Protein AF-A0A4U9WAD1-F1 (afdb_monomer)

Sequence (64 aa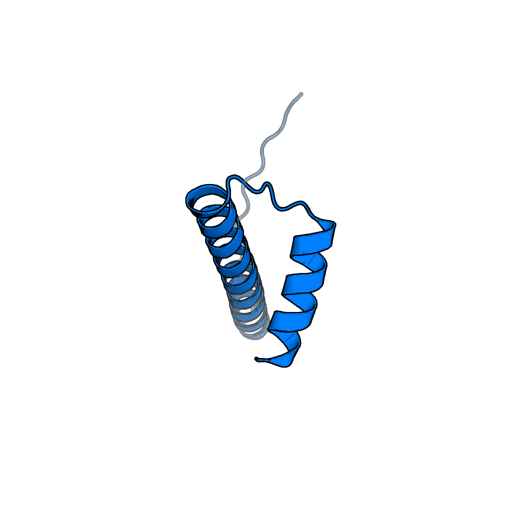):
MKRAYKYRFYPTQDQIEFLAHTFGCVRFVYNSVLRWRTDAYRERQEKIGYIQANARLTALKKRA

pLDDT: mean 94.83, std 5.64, range [68.25, 98.44]

Radius of gyration: 17.33 Å; Cα contacts (8 Å, |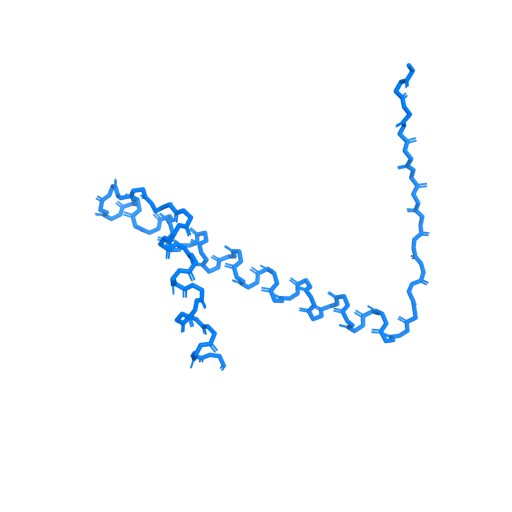Δi|>4): 15; chains: 1; bounding box: 45×34×38 Å

Mean predicted aligned error: 4.31 Å

Nearest PDB structures (foldseek):
  5vfp-assembly1_k  TM=8.381E-01  e=6.573E+00  Homo sapiens
  2owy-assembly1_B  TM=8.398E-01  e=9.982E+00  Pseudomonas aeruginosa PAO1

Foldseek 3Di:
DDDDDDDDDDDDPVVVVVVVVVVVVVVVLVVVLVVVQVCCCVPPVDHDDDVNSVVVVVVVVVVD

Organism: Serratia fonticola (NCBI:txid47917)

Structure (mmCIF, N/CA/C/O backbone):
data_AF-A0A4U9WAD1-F1
#
_entry.id   AF-A0A4U9WAD1-F1
#
loop_
_atom_site.group_PDB
_atom_site.id
_atom_site.type_symbol
_atom_site.label_atom_id
_atom_site.label_alt_id
_atom_site.label_comp_id
_atom_site.label_asym_id
_atom_site.label_entity_id
_atom_site.label_seq_id
_atom_site.pdbx_PDB_ins_code
_atom_site.Cartn_x
_atom_site.Cartn_y
_atom_site.Cartn_z
_atom_site.occupancy
_atom_site.B_iso_or_equiv
_atom_site.auth_seq_id
_atom_site.auth_comp_id
_atom_site.auth_asym_id
_atom_site.auth_atom_id
_atom_site.pdbx_PDB_model_num
ATOM 1 N N . MET A 1 1 ? 23.027 19.242 7.349 1.00 73.12 1 MET A N 1
ATOM 2 C CA . MET A 1 1 ? 22.647 19.764 6.016 1.00 73.12 1 MET A CA 1
ATOM 3 C C . MET A 1 1 ? 21.510 18.900 5.468 1.00 73.12 1 MET A C 1
ATOM 5 O O . MET A 1 1 ? 21.724 17.705 5.311 1.00 73.12 1 MET A O 1
ATOM 9 N N . LYS A 1 2 ? 20.296 19.432 5.258 1.00 77.75 2 LYS A N 1
ATOM 10 C CA . LYS A 1 2 ? 19.185 18.661 4.660 1.00 77.75 2 LYS A CA 1
ATOM 11 C C . LYS A 1 2 ? 19.231 18.837 3.140 1.00 77.75 2 LYS A C 1
ATOM 13 O O . LYS A 1 2 ? 19.264 19.970 2.672 1.00 77.75 2 LYS A O 1
ATOM 18 N N . ARG A 1 3 ? 19.275 17.738 2.385 1.00 85.44 3 ARG A N 1
ATOM 19 C CA . ARG A 1 3 ? 19.239 17.738 0.913 1.00 85.44 3 ARG A CA 1
ATOM 20 C C . ARG A 1 3 ? 17.897 17.185 0.448 1.00 85.44 3 ARG A C 1
ATOM 22 O O . ARG A 1 3 ? 17.443 16.176 0.979 1.00 85.44 3 ARG A O 1
ATOM 29 N N . ALA A 1 4 ? 17.293 17.839 -0.536 1.00 91.19 4 ALA A N 1
ATOM 30 C CA . ALA A 1 4 ? 16.143 17.321 -1.263 1.00 91.19 4 ALA A CA 1
ATOM 31 C C . ALA A 1 4 ? 16.599 16.925 -2.669 1.00 91.19 4 ALA A C 1
ATOM 33 O O . ALA A 1 4 ? 17.411 17.623 -3.275 1.00 91.19 4 ALA A O 1
ATOM 34 N N . TYR A 1 5 ? 16.079 15.811 -3.174 1.00 91.19 5 TYR A N 1
ATOM 35 C CA . TYR A 1 5 ? 16.409 15.305 -4.500 1.00 91.19 5 TYR A CA 1
ATOM 36 C C . TYR A 1 5 ? 15.154 15.232 -5.358 1.00 91.19 5 TYR A C 1
ATOM 38 O O . TYR A 1 5 ? 14.083 14.857 -4.880 1.00 91.19 5 TYR A O 1
ATOM 46 N N . LYS A 1 6 ? 15.306 15.569 -6.638 1.00 94.56 6 LYS A N 1
ATOM 47 C CA . LYS A 1 6 ? 14.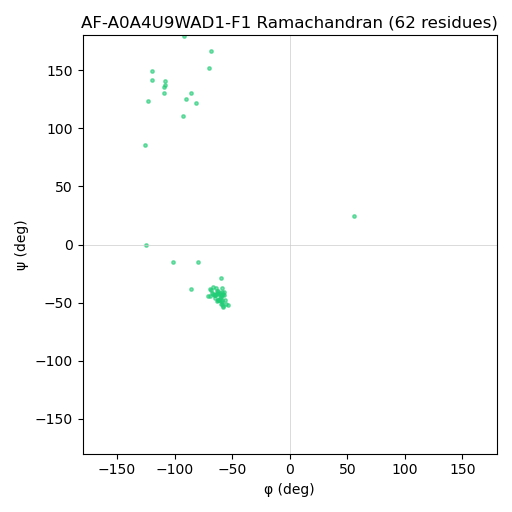269 15.427 -7.655 1.00 94.56 6 LYS A CA 1
ATOM 48 C C . LYS A 1 6 ? 14.824 14.560 -8.772 1.00 94.56 6 LYS A C 1
ATOM 50 O O . LYS A 1 6 ? 15.843 14.902 -9.361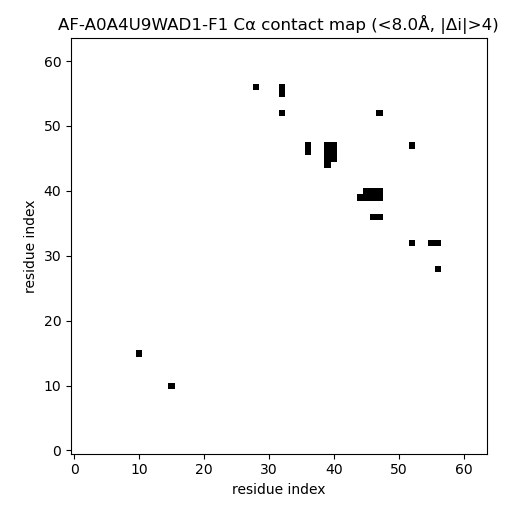 1.00 94.56 6 LYS A O 1
ATOM 55 N N . TYR A 1 7 ? 14.130 13.472 -9.069 1.00 92.56 7 TYR A N 1
ATOM 56 C CA . TYR A 1 7 ? 14.497 12.553 -10.139 1.00 92.56 7 TYR A CA 1
ATOM 57 C C . TYR A 1 7 ? 13.375 12.472 -11.163 1.00 92.56 7 TYR A C 1
ATOM 59 O O . TYR A 1 7 ? 12.198 12.625 -10.829 1.00 92.56 7 TYR A O 1
ATOM 67 N N . ARG A 1 8 ? 13.755 12.231 -12.416 1.00 95.00 8 ARG A N 1
ATOM 68 C CA . ARG A 1 8 ? 12.832 11.856 -13.482 1.00 95.00 8 ARG A CA 1
ATOM 69 C C . ARG A 1 8 ? 13.083 10.394 -13.815 1.00 95.00 8 ARG A C 1
ATOM 71 O O . ARG A 1 8 ? 14.229 9.995 -13.992 1.00 95.00 8 ARG A O 1
ATOM 78 N N . PHE A 1 9 ? 12.011 9.621 -13.864 1.00 91.62 9 PHE A N 1
ATOM 79 C CA . PHE A 1 9 ? 12.051 8.190 -14.119 1.00 91.62 9 PHE A CA 1
ATOM 80 C C . PHE A 1 9 ? 11.507 7.899 -15.520 1.00 91.62 9 PHE A C 1
ATOM 82 O O . PHE A 1 9 ? 10.502 8.491 -15.916 1.00 91.62 9 PHE A O 1
ATOM 89 N N . TYR A 1 10 ? 12.180 7.011 -16.250 1.00 96.00 10 TYR A N 1
ATOM 90 C CA . TYR A 1 10 ? 11.819 6.586 -17.603 1.00 96.00 10 TYR A CA 1
ATOM 91 C C . TYR A 1 10 ? 11.713 5.057 -17.625 1.00 96.00 10 TYR A C 1
ATOM 93 O O . TYR A 1 10 ? 12.716 4.386 -17.874 1.00 96.00 10 TYR A O 1
ATOM 101 N N . PRO A 1 11 ? 10.544 4.501 -17.269 1.00 96.19 11 PRO A N 1
ATOM 102 C CA . PRO A 1 11 ? 10.368 3.059 -17.200 1.00 96.19 11 PRO A CA 1
ATOM 103 C C . PRO A 1 11 ? 10.366 2.394 -18.576 1.00 96.19 11 PRO A C 1
ATOM 105 O O . PRO A 1 11 ? 9.928 2.988 -19.561 1.00 96.19 11 PRO A O 1
ATOM 108 N N . THR A 1 12 ? 10.785 1.130 -18.619 1.00 98.44 12 THR A N 1
ATOM 109 C CA . THR A 1 12 ? 10.490 0.235 -19.748 1.00 98.44 12 THR A CA 1
ATOM 110 C C . THR A 1 12 ? 8.998 -0.105 -19.792 1.00 98.44 12 THR A C 1
ATOM 112 O O . THR A 1 12 ? 8.276 0.108 -18.816 1.00 98.44 12 THR A O 1
ATOM 115 N N . GLN A 1 13 ? 8.528 -0.676 -20.902 1.00 98.06 13 GLN A N 1
ATOM 116 C CA . GLN A 1 13 ? 7.127 -1.084 -21.042 1.00 98.06 13 GLN A CA 1
ATOM 117 C C . GLN A 1 13 ? 6.690 -2.051 -19.923 1.00 98.06 13 GLN A C 1
ATOM 119 O O . GLN A 1 13 ? 5.714 -1.777 -19.227 1.00 98.06 13 GLN A O 1
ATOM 124 N N . ASP A 1 14 ? 7.485 -3.087 -19.642 1.00 98.19 14 ASP A N 1
ATOM 125 C CA . ASP A 1 14 ? 7.218 -4.039 -18.552 1.00 98.19 14 ASP A CA 1
ATOM 126 C C . ASP A 1 14 ? 7.142 -3.355 -17.177 1.00 98.19 14 ASP A C 1
ATOM 128 O O . ASP A 1 14 ? 6.320 -3.703 -16.327 1.00 98.19 14 ASP A O 1
ATOM 132 N N . GLN A 1 15 ? 7.985 -2.343 -16.939 1.00 97.94 15 GLN A N 1
ATOM 133 C CA . GLN A 1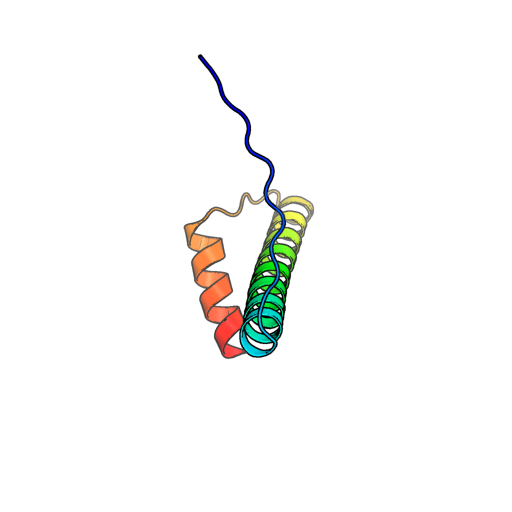 15 ? 7.958 -1.576 -15.694 1.00 97.94 15 GLN A CA 1
ATOM 134 C C . GLN A 1 15 ? 6.696 -0.716 -15.585 1.00 97.94 15 GLN A C 1
ATOM 136 O O . GLN A 1 15 ? 6.144 -0.602 -14.491 1.00 97.94 15 GLN A O 1
ATOM 141 N N . ILE A 1 16 ? 6.227 -0.119 -16.686 1.00 97.75 16 ILE A N 1
ATOM 142 C CA . ILE A 1 16 ? 4.967 0.640 -16.717 1.00 97.75 16 ILE A CA 1
ATOM 143 C C . ILE A 1 16 ? 3.812 -0.269 -16.310 1.00 97.75 16 ILE A C 1
ATOM 145 O O . ILE A 1 16 ? 3.031 0.094 -15.430 1.00 97.75 16 ILE A O 1
ATOM 149 N N . GLU A 1 17 ? 3.727 -1.452 -16.912 1.00 98.06 17 GLU A N 1
ATOM 150 C CA . GLU A 1 17 ? 2.671 -2.425 -16.635 1.00 98.06 17 GLU A CA 1
ATOM 151 C C . GLU A 1 17 ? 2.729 -2.899 -15.184 1.00 98.06 17 GLU A C 1
ATOM 153 O O . GLU A 1 17 ? 1.735 -2.820 -14.456 1.00 98.06 17 GLU A O 1
ATOM 158 N N . PHE A 1 18 ? 3.915 -3.283 -14.711 1.00 98.12 18 PHE A N 1
ATOM 159 C CA . PHE A 1 18 ? 4.120 -3.685 -13.324 1.00 98.12 18 PHE A CA 1
ATOM 160 C C . PHE A 1 18 ? 3.707 -2.591 -12.327 1.00 98.12 18 PHE A C 1
ATOM 162 O O . PHE A 1 18 ? 3.030 -2.866 -11.329 1.00 98.12 18 PHE A O 1
ATOM 169 N N . LEU A 1 19 ? 4.072 -1.335 -12.595 1.00 97.19 19 LEU A N 1
ATOM 170 C CA . LEU A 1 19 ? 3.695 -0.198 -11.758 1.00 97.19 19 LEU A CA 1
ATOM 171 C C . LEU A 1 19 ? 2.190 0.062 -11.808 1.00 97.19 19 LEU A C 1
ATOM 173 O O . LEU A 1 19 ? 1.583 0.276 -10.759 1.00 97.19 19 LEU A O 1
ATOM 177 N N . ALA A 1 20 ? 1.569 -0.000 -12.986 1.00 97.38 20 ALA A N 1
ATOM 178 C CA . ALA A 1 20 ? 0.128 0.166 -13.139 1.00 97.38 20 ALA A CA 1
ATOM 179 C C . ALA A 1 20 ? -0.649 -0.888 -12.335 1.00 97.38 20 ALA A C 1
ATOM 181 O O . ALA A 1 20 ? -1.563 -0.533 -11.585 1.00 97.38 20 ALA A O 1
ATOM 182 N N . HIS A 1 21 ? -0.241 -2.159 -12.407 1.00 97.69 21 HIS A N 1
ATOM 183 C CA . HIS A 1 21 ? -0.814 -3.230 -11.590 1.00 97.69 21 HIS A CA 1
ATOM 184 C C . HIS A 1 21 ? -0.596 -2.983 -10.098 1.00 97.69 21 HIS A C 1
ATOM 186 O O . HIS A 1 21 ? -1.545 -3.040 -9.315 1.00 97.69 21 HIS A O 1
ATOM 192 N N . THR A 1 22 ? 0.631 -2.641 -9.700 1.00 97.62 22 THR A N 1
ATOM 193 C CA . THR A 1 22 ? 0.977 -2.380 -8.298 1.00 97.62 22 THR A CA 1
ATOM 194 C C . THR A 1 22 ? 0.136 -1.240 -7.726 1.00 97.62 22 THR A C 1
ATOM 196 O O . THR A 1 22 ? -0.524 -1.403 -6.698 1.00 97.62 22 THR A O 1
ATOM 199 N N . PHE A 1 23 ? 0.089 -0.094 -8.407 1.00 97.56 23 PHE A N 1
ATOM 200 C CA . PHE A 1 23 ? -0.692 1.061 -7.971 1.00 97.56 23 PHE A CA 1
ATOM 201 C C . PHE A 1 23 ? -2.194 0.791 -8.008 1.00 97.56 23 PHE A C 1
ATOM 203 O O . PHE A 1 23 ? -2.912 1.232 -7.109 1.00 97.56 23 PHE A O 1
ATOM 210 N N . GLY A 1 24 ? -2.673 0.032 -8.995 1.00 97.44 24 GLY A N 1
ATOM 211 C CA . GLY A 1 24 ? -4.055 -0.433 -9.063 1.00 97.44 24 GLY A CA 1
ATOM 212 C C . GLY A 1 24 ? -4.442 -1.246 -7.828 1.00 97.44 24 GLY A C 1
ATOM 213 O O . GLY A 1 24 ? -5.393 -0.886 -7.129 1.00 97.44 24 GLY A O 1
ATOM 214 N N . CYS A 1 25 ? -3.660 -2.279 -7.510 1.00 95.94 25 CYS A N 1
ATOM 215 C CA . CYS A 1 25 ? -3.855 -3.137 -6.343 1.00 95.94 25 CYS A CA 1
ATOM 216 C C . CYS A 1 25 ? -3.809 -2.343 -5.030 1.00 95.94 25 CYS A C 1
ATOM 218 O O . CYS A 1 25 ? -4.706 -2.474 -4.193 1.00 95.94 25 CYS A O 1
ATOM 220 N N . VAL A 1 26 ? -2.805 -1.475 -4.855 1.00 96.81 26 VAL A N 1
ATOM 221 C CA . VAL A 1 26 ? -2.666 -0.639 -3.651 1.00 96.81 26 VAL A CA 1
ATOM 222 C C . VAL A 1 26 ? -3.865 0.294 -3.493 1.00 96.81 26 VAL A C 1
ATOM 224 O O . VAL A 1 26 ? -4.460 0.350 -2.415 1.00 96.81 26 VAL A O 1
ATOM 227 N N . ARG A 1 27 ? -4.266 0.989 -4.565 1.00 97.62 27 ARG A N 1
ATOM 228 C CA . ARG A 1 27 ? -5.414 1.903 -4.548 1.00 97.62 27 ARG A CA 1
ATOM 229 C C . ARG A 1 27 ? -6.708 1.170 -4.211 1.00 97.62 27 ARG A C 1
ATOM 231 O O . A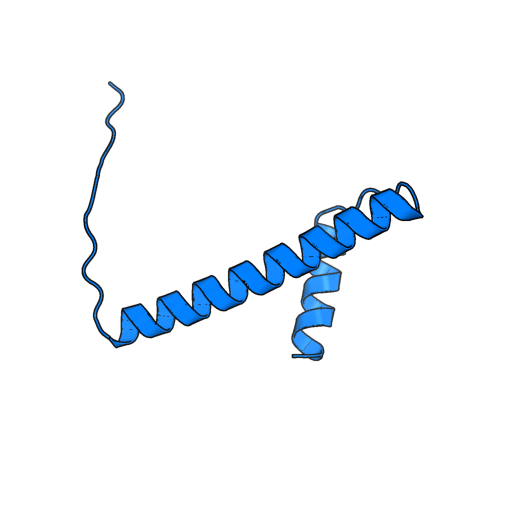RG A 1 27 ? -7.496 1.675 -3.413 1.00 97.62 27 ARG A O 1
ATOM 238 N N . PHE A 1 28 ? -6.919 -0.015 -4.782 1.00 96.06 28 PHE A N 1
ATOM 239 C CA . PHE A 1 28 ? -8.087 -0.840 -4.488 1.00 96.06 28 PHE A CA 1
ATOM 240 C C . PHE A 1 28 ? -8.156 -1.216 -3.004 1.00 96.06 28 PHE A C 1
ATOM 242 O O . PHE A 1 28 ? -9.179 -0.979 -2.355 1.00 96.06 28 PHE A O 1
ATOM 249 N N . VAL A 1 29 ? -7.065 -1.751 -2.448 1.00 95.75 29 VAL A N 1
ATOM 250 C CA . VAL A 1 29 ? -7.008 -2.154 -1.036 1.00 95.75 29 VAL A CA 1
ATOM 251 C C . VAL A 1 29 ? -7.206 -0.950 -0.119 1.00 95.75 29 VAL A C 1
ATOM 253 O O . VAL A 1 29 ? -8.040 -1.006 0.787 1.00 95.75 29 VAL A O 1
ATOM 256 N N . TYR A 1 30 ? -6.495 0.150 -0.378 1.00 96.31 30 TYR A N 1
ATOM 257 C CA . TYR A 1 30 ? -6.587 1.366 0.425 1.00 96.31 30 TYR A CA 1
ATOM 258 C C . TYR A 1 30 ? -8.017 1.910 0.459 1.00 96.31 30 TYR A C 1
ATOM 260 O O . TYR A 1 30 ? -8.580 2.080 1.538 1.00 96.31 30 TYR A O 1
ATOM 268 N N . ASN A 1 31 ? -8.640 2.107 -0.707 1.00 97.31 31 ASN A N 1
ATOM 269 C CA . ASN A 1 31 ? -9.995 2.651 -0.793 1.00 97.31 31 ASN A CA 1
ATOM 270 C C . ASN A 1 31 ? -11.035 1.718 -0.158 1.00 97.31 31 ASN A C 1
ATOM 272 O O . ASN A 1 31 ? -11.962 2.188 0.502 1.00 97.31 31 ASN A O 1
ATOM 276 N N . SER A 1 32 ? -10.872 0.402 -0.318 1.00 95.94 32 SER A N 1
ATOM 277 C CA . SER A 1 32 ? -11.781 -0.596 0.259 1.00 95.94 32 SER A CA 1
ATOM 278 C C . SER A 1 32 ? -11.732 -0.608 1.785 1.00 95.94 32 SER A C 1
ATOM 280 O O . SER A 1 32 ? -12.772 -0.673 2.445 1.00 95.94 32 SER A O 1
ATOM 282 N N . VAL A 1 33 ? -10.527 -0.543 2.359 1.00 96.44 33 VAL A N 1
ATOM 283 C CA . VAL A 1 33 ? -10.348 -0.480 3.813 1.00 96.44 33 VAL A CA 1
ATOM 284 C C . VAL A 1 33 ? -10.788 0.880 4.338 1.00 96.44 33 VAL A C 1
ATOM 286 O O . VAL A 1 33 ? -11.511 0.916 5.326 1.00 96.44 33 VAL A O 1
ATOM 289 N N . LEU A 1 34 ? -10.417 1.984 3.682 1.00 97.00 34 LEU A N 1
ATOM 290 C CA . LEU A 1 34 ? -10.822 3.330 4.089 1.00 97.00 34 LEU A CA 1
ATOM 291 C C . LEU A 1 34 ? -12.344 3.440 4.183 1.00 97.00 34 LEU A C 1
ATOM 293 O O . LEU A 1 34 ? -12.848 3.800 5.242 1.00 97.00 34 LEU A O 1
ATOM 297 N N . ARG A 1 35 ? -13.063 3.036 3.127 1.00 97.56 35 ARG A N 1
ATOM 298 C CA . ARG A 1 35 ? -14.531 3.008 3.114 1.00 97.56 35 ARG A CA 1
ATOM 299 C C . ARG A 1 35 ? -15.082 2.215 4.293 1.00 97.56 35 ARG A C 1
ATOM 301 O O . ARG A 1 35 ? -15.861 2.741 5.072 1.00 97.56 35 ARG A O 1
ATOM 308 N N . TRP A 1 36 ? -14.609 0.984 4.480 1.00 97.12 36 TRP A N 1
ATOM 309 C CA . TRP A 1 36 ? -15.077 0.143 5.579 1.00 97.12 36 TRP A CA 1
ATOM 310 C C . TRP A 1 36 ? -14.849 0.762 6.962 1.00 97.12 36 TRP A C 1
ATOM 312 O O . TRP A 1 36 ? -15.723 0.672 7.821 1.00 97.12 36 TRP A O 1
ATOM 322 N N . ARG A 1 37 ? -13.693 1.398 7.186 1.00 97.38 37 ARG A N 1
ATOM 323 C CA . ARG A 1 37 ? -13.397 2.093 8.448 1.00 97.38 37 ARG A CA 1
ATOM 324 C C . ARG A 1 37 ? -14.331 3.281 8.652 1.00 97.38 37 ARG A C 1
ATOM 326 O O . ARG A 1 37 ? -14.822 3.475 9.760 1.00 97.38 37 ARG A O 1
ATOM 333 N N . THR A 1 38 ? -14.567 4.059 7.598 1.00 98.12 38 THR A N 1
ATOM 334 C CA . THR A 1 38 ? -15.493 5.192 7.621 1.00 98.12 38 THR A CA 1
ATOM 335 C C . THR A 1 38 ? -16.908 4.734 7.958 1.00 98.12 38 THR A C 1
ATOM 337 O O . THR A 1 38 ? -17.517 5.305 8.857 1.00 98.12 38 THR A O 1
ATOM 340 N N . ASP A 1 39 ? -17.404 3.686 7.304 1.00 98.25 39 ASP A N 1
ATOM 341 C CA . ASP A 1 39 ? -18.753 3.161 7.528 1.00 98.25 39 ASP A CA 1
ATOM 342 C C . ASP A 1 39 ? -18.894 2.599 8.952 1.00 98.25 39 ASP A C 1
ATOM 344 O O . ASP A 1 39 ? -19.813 2.966 9.679 1.00 98.25 39 ASP A O 1
ATOM 348 N N . ALA A 1 40 ? -17.918 1.804 9.412 1.00 98.06 40 ALA A N 1
ATOM 349 C CA . ALA A 1 40 ? -17.909 1.251 10.768 1.00 98.06 40 ALA A CA 1
ATOM 350 C C . ALA A 1 40 ? -17.951 2.332 11.854 1.00 98.06 40 ALA A C 1
ATOM 352 O O . ALA A 1 40 ? -18.695 2.212 12.829 1.00 98.06 40 ALA A O 1
ATOM 353 N N . TYR A 1 41 ? -17.187 3.408 11.671 1.00 98.12 41 TYR A N 1
ATOM 354 C CA . TYR A 1 41 ? -17.211 4.515 12.612 1.00 98.12 41 TYR A CA 1
ATOM 355 C C . TYR A 1 41 ? -18.539 5.275 12.553 1.00 98.12 41 TYR A C 1
ATOM 357 O O . TYR A 1 41 ? -19.124 5.566 13.590 1.00 98.12 41 TYR A O 1
ATOM 365 N N . ARG A 1 42 ? -19.054 5.572 11.356 1.00 98.38 42 ARG A N 1
ATOM 366 C CA . ARG A 1 42 ? -20.308 6.324 11.200 1.00 98.38 42 ARG A CA 1
ATOM 367 C C . ARG A 1 42 ? -21.511 5.586 11.781 1.00 98.38 42 ARG A C 1
ATOM 369 O O . ARG A 1 42 ? -22.332 6.213 12.436 1.00 98.38 42 ARG A O 1
ATOM 376 N N . GLU A 1 43 ? -21.602 4.283 11.547 1.00 98.25 43 GLU A N 1
ATOM 377 C CA . GLU A 1 43 ? -22.763 3.471 11.924 1.00 98.25 43 GLU A CA 1
ATOM 378 C C . GLU A 1 43 ? -22.689 2.960 13.364 1.00 98.25 43 GLU A C 1
ATOM 380 O O . GLU A 1 43 ? -23.709 2.880 14.040 1.00 98.25 43 GLU A O 1
ATOM 385 N N . ARG A 1 44 ? -21.490 2.583 13.829 1.00 97.88 44 ARG A N 1
ATOM 386 C CA . ARG A 1 44 ? -21.304 1.857 15.098 1.00 97.88 44 ARG A CA 1
ATOM 387 C C . ARG A 1 44 ? -20.337 2.538 16.066 1.00 97.88 44 ARG A C 1
ATOM 389 O O . ARG A 1 44 ? -20.103 2.013 17.147 1.00 97.88 44 ARG A O 1
ATOM 396 N N . GLN A 1 45 ? -19.755 3.683 15.694 1.00 97.38 45 G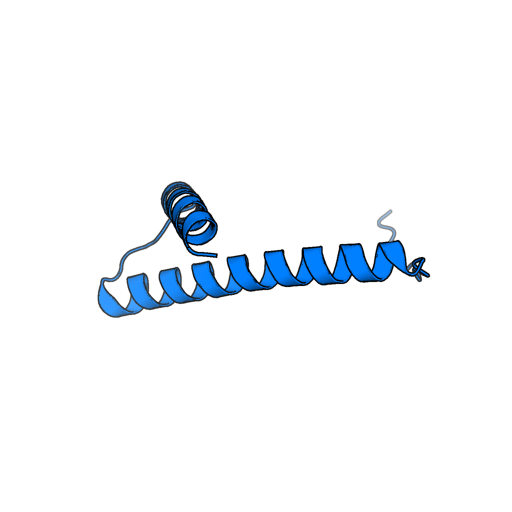LN A N 1
ATOM 397 C CA . GLN A 1 45 ? -18.680 4.356 16.447 1.00 97.38 45 GLN A CA 1
ATOM 398 C C . GLN A 1 45 ? -17.460 3.448 16.700 1.00 97.38 45 GLN A C 1
ATOM 400 O O . GLN A 1 45 ? -16.668 3.662 17.618 1.00 97.38 45 GLN A O 1
ATOM 405 N N . GLU A 1 46 ? -17.269 2.440 15.847 1.00 97.44 46 GLU A N 1
ATOM 406 C CA . GLU A 1 46 ? -16.194 1.462 15.974 1.00 97.44 46 GLU A CA 1
ATOM 407 C C . GLU A 1 46 ? -14.904 1.961 15.324 1.00 97.44 46 GLU A C 1
ATOM 409 O O . GLU A 1 46 ? -14.865 2.351 14.153 1.00 97.44 46 GLU A O 1
ATOM 414 N N . LYS A 1 47 ? -13.799 1.874 16.069 1.00 96.38 47 LYS A N 1
ATOM 415 C CA . LYS A 1 47 ? -12.460 2.103 15.526 1.00 96.38 47 LYS A CA 1
ATOM 416 C C . LYS A 1 47 ? -11.858 0.786 15.067 1.00 96.38 47 LYS A C 1
ATOM 418 O O . LYS A 1 47 ? -11.465 -0.052 15.867 1.00 96.38 47 LYS A O 1
ATOM 423 N N . ILE A 1 48 ? -11.725 0.649 13.757 1.00 96.81 48 ILE A N 1
ATOM 424 C CA . ILE A 1 48 ? -11.053 -0.490 13.143 1.00 96.81 48 ILE A CA 1
ATOM 425 C C . ILE A 1 48 ? -9.536 -0.281 13.161 1.00 96.81 48 ILE A C 1
ATOM 427 O O . ILE A 1 48 ? -9.019 0.689 12.585 1.00 96.81 48 ILE A O 1
ATOM 431 N N . GLY A 1 49 ? -8.837 -1.221 13.796 1.00 95.38 49 GLY A N 1
ATOM 432 C CA . GLY A 1 49 ? -7.379 -1.286 13.861 1.00 95.38 49 GLY A CA 1
ATOM 433 C C . GLY A 1 49 ? -6.739 -2.121 12.746 1.00 95.38 49 GLY A C 1
ATOM 434 O O . GLY A 1 49 ? -7.409 -2.714 11.898 1.00 95.38 49 GLY A O 1
ATOM 435 N N . TYR A 1 50 ? -5.406 -2.198 12.770 1.00 95.31 50 TYR A N 1
ATOM 436 C CA . TYR A 1 50 ? -4.611 -2.898 11.755 1.00 95.31 50 TYR A CA 1
ATOM 437 C C . TYR A 1 50 ? -4.937 -4.395 11.649 1.00 95.31 50 TYR A C 1
ATOM 439 O O . TYR A 1 50 ? -5.146 -4.891 10.546 1.00 95.31 50 TYR A O 1
ATOM 447 N N . ILE A 1 51 ? -5.038 -5.109 12.777 1.00 97.12 51 ILE A N 1
ATOM 448 C CA . ILE A 1 51 ? -5.296 -6.561 12.789 1.00 97.12 51 ILE A CA 1
ATOM 449 C C . ILE A 1 51 ? -6.616 -6.893 12.079 1.00 97.12 51 ILE A C 1
ATOM 451 O O . ILE A 1 51 ? -6.669 -7.788 11.236 1.00 97.12 51 ILE A O 1
ATOM 455 N N . GLN A 1 52 ? -7.662 -6.111 12.349 1.00 96.88 52 GLN A N 1
ATOM 456 C CA . GLN A 1 52 ? -8.970 -6.264 11.712 1.00 96.88 52 GLN A CA 1
ATOM 457 C C . GLN A 1 52 ? -8.915 -5.926 10.213 1.00 96.88 52 GLN A C 1
ATOM 459 O O . GLN A 1 52 ? -9.484 -6.647 9.393 1.00 96.88 52 GLN A O 1
ATOM 464 N N . ALA A 1 53 ? -8.196 -4.863 9.832 1.00 95.62 53 ALA A N 1
ATOM 465 C CA . ALA A 1 53 ? -7.973 -4.514 8.428 1.00 95.62 53 ALA A CA 1
ATOM 466 C C . ALA A 1 53 ? -7.200 -5.597 7.661 1.00 95.62 53 ALA A C 1
ATOM 468 O O . ALA A 1 53 ? -7.572 -5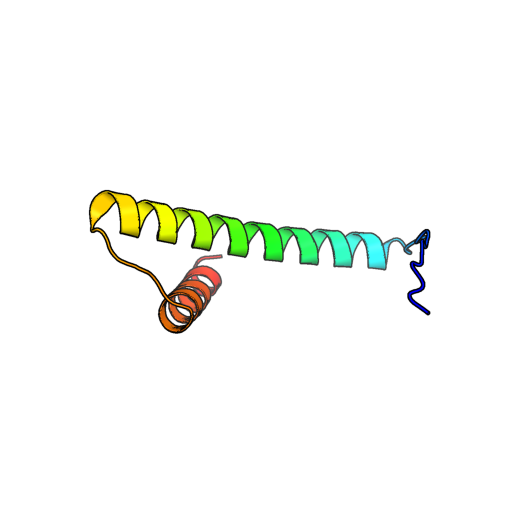.917 6.532 1.00 95.62 53 ALA A O 1
ATOM 469 N N . ASN A 1 54 ? -6.190 -6.211 8.281 1.00 96.00 54 ASN A N 1
ATOM 470 C CA . ASN A 1 54 ? -5.436 -7.312 7.690 1.00 96.00 54 ASN A CA 1
ATOM 471 C C . ASN A 1 54 ? -6.320 -8.553 7.478 1.00 96.00 54 ASN A C 1
ATOM 473 O O . ASN A 1 54 ? -6.317 -9.140 6.397 1.00 96.00 54 ASN A O 1
ATOM 477 N N . ALA A 1 55 ? -7.155 -8.907 8.461 1.00 96.00 55 ALA A N 1
ATOM 478 C CA . ALA A 1 55 ? -8.122 -9.997 8.314 1.00 96.00 55 ALA A CA 1
ATOM 479 C C . ALA A 1 55 ? -9.128 -9.730 7.178 1.00 96.00 55 ALA A C 1
ATOM 481 O O . ALA A 1 55 ? -9.404 -10.614 6.361 1.00 96.00 55 ALA A O 1
ATOM 482 N N . ARG A 1 56 ? -9.628 -8.491 7.063 1.00 94.44 56 ARG A N 1
ATOM 483 C CA . ARG A 1 56 ? -10.503 -8.088 5.952 1.00 94.44 56 ARG A CA 1
ATOM 484 C C . ARG A 1 56 ? -9.798 -8.180 4.603 1.00 94.44 56 ARG A C 1
ATOM 486 O O . ARG A 1 56 ? -10.419 -8.630 3.644 1.00 94.44 56 ARG A O 1
ATOM 493 N N . LEU A 1 57 ? -8.528 -7.789 4.512 1.00 94.81 57 LEU A N 1
ATOM 494 C CA . LEU A 1 57 ? -7.751 -7.927 3.281 1.00 94.81 57 LEU A CA 1
ATOM 495 C C . LEU A 1 57 ? -7.656 -9.394 2.843 1.00 94.81 57 LEU A C 1
ATOM 497 O O . LEU A 1 57 ? -7.881 -9.687 1.670 1.00 94.81 57 LEU A O 1
ATOM 501 N N . THR A 1 58 ? -7.402 -10.321 3.769 1.00 95.75 58 THR A N 1
ATOM 502 C CA . THR A 1 58 ? -7.416 -11.763 3.469 1.00 95.75 58 THR A CA 1
ATOM 503 C C . THR A 1 58 ? -8.762 -12.210 2.901 1.00 95.75 58 THR A C 1
ATOM 505 O O . THR A 1 58 ? -8.798 -12.976 1.942 1.00 95.75 58 THR A O 1
ATOM 508 N N . ALA A 1 59 ? -9.872 -11.706 3.444 1.00 94.50 59 ALA A N 1
ATOM 509 C CA . ALA A 1 59 ? -11.201 -12.000 2.914 1.00 94.50 59 ALA A CA 1
ATOM 510 C C . ALA A 1 59 ? -11.441 -11.378 1.525 1.00 94.50 59 ALA A C 1
ATOM 512 O O . ALA A 1 59 ? -12.029 -12.031 0.669 1.00 94.50 59 ALA A O 1
ATOM 513 N N . LEU A 1 60 ? -10.972 -10.149 1.277 1.00 92.75 60 LEU A N 1
ATOM 514 C CA . LEU A 1 60 ? -11.090 -9.485 -0.027 1.00 92.75 60 LEU A CA 1
ATOM 515 C C . LEU A 1 60 ? -10.328 -10.238 -1.121 1.00 92.75 60 LEU A C 1
ATOM 517 O O . LEU A 1 60 ? -10.873 -10.433 -2.200 1.00 92.75 60 LEU A O 1
ATOM 521 N N . LYS A 1 61 ? -9.116 -10.724 -0.824 1.00 91.88 61 LYS A N 1
ATOM 522 C CA . LYS A 1 61 ? -8.309 -11.514 -1.770 1.00 91.88 61 LYS A CA 1
ATOM 523 C C . LYS A 1 61 ? -8.998 -12.799 -2.235 1.00 91.88 61 LYS A C 1
ATOM 525 O O . LYS A 1 61 ? -8.716 -13.253 -3.328 1.00 91.88 61 LYS A O 1
ATOM 530 N N . LYS A 1 62 ? -9.876 -13.389 -1.415 1.00 92.88 62 LYS A N 1
ATOM 531 C CA . LYS A 1 62 ? -10.624 -14.611 -1.766 1.00 92.88 62 LYS A CA 1
ATOM 532 C C . LYS A 1 62 ? -11.842 -14.356 -2.660 1.00 92.88 62 LYS A C 1
ATOM 534 O O . LYS A 1 62 ? -12.429 -15.310 -3.149 1.00 92.88 62 LYS A O 1
ATOM 539 N N . ARG A 1 63 ? -12.283 -13.101 -2.773 1.00 83.19 63 ARG A N 1
ATOM 540 C CA . ARG A 1 63 ? -13.472 -12.699 -3.545 1.00 83.19 63 ARG A CA 1
ATOM 541 C C . ARG A 1 63 ? -13.119 -12.095 -4.904 1.00 83.19 63 ARG A C 1
ATOM 543 O O . ARG A 1 63 ? -14.029 -11.885 -5.698 1.00 83.19 63 ARG A O 1
ATOM 550 N N . ALA A 1 64 ? -11.853 -11.728 -5.086 1.00 68.25 64 ALA A N 1
ATOM 551 C CA . ALA A 1 64 ? -11.310 -11.168 -6.314 1.00 68.25 64 ALA A CA 1
ATOM 552 C C . ALA A 1 64 ? -10.856 -12.280 -7.261 1.0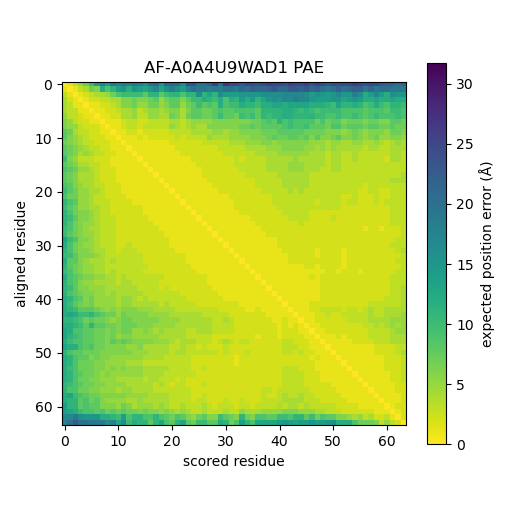0 68.25 64 ALA A C 1
ATOM 554 O O . ALA A 1 64 ? -10.498 -13.365 -6.747 1.00 68.25 64 ALA A O 1
#

InterPro domains:
  IPR021027 Transposase, putative, helix-turn-helix domain [PF12323] (1-45)

Secondary structure (DSSP, 8-state):
------------HHHHHHHHHHHHHHHHHHHHHHHHHHHHHHHH-----HHHHHHHHHHHHTT-

Solvent-accessible surface area (backbone atoms only — not comparable to full-atom values): 3986 Å² total; per-residue (Å²): 136,92,82,86,86,87,84,87,85,84,72,55,72,71,51,48,53,53,47,51,51,50,52,49,54,50,51,50,53,51,52,55,50,50,51,52,41,53,50,39,29,73,77,68,70,40,83,75,51,69,73,60,52,53,54,48,49,59,55,50,62,74,75,103